Protein AF-A0A820NWZ8-F1 (afdb_monomer_lite)

Radius of gyration: 19.07 Å; chains: 1; bounding box: 35×42×54 Å

Organism: NCBI:txid433720

Sequence (132 aa):
LLLGKSYNELLESPLSKEILQGLATCRWSGRNELVTTNTATYYLDGAHTIESIEQCKNWFMNSISKQQTPTRNILLFYCSNDRDPEVLLQPLMTCKFDCVAFCSPVTSMTIDGNSHTDTKSSNDQWRAKVDM

Secondary structure (DSSP, 8-state):
--SS--HHHHHTSSS-HHHHHHHHH---TTSSEEEE-SS-EEEE----SHHHHHHHHHHHHHHHTT-SS----EEEE---TTS-HHHHHGGGGGS--SEEEE----------S----------SSSTT----

InterPro domains:
  IPR001645 Folylpolyglutamate synthetase [PTHR11136] (13-122)
  IPR036615 Mur ligase, C-terminal domain superfamily [G3DSA:3.90.190.20] (30-130)
  IPR036615 Mur ligase, C-terminal domain superfamily [SSF53244] (28-105)

pLDDT: mean 78.59, std 20.67, range [34.75, 96.75]

Foldseek 3Di:
DPPDDDPVVVVVDPDDPVVVVCVVPDDDPQCQDWDDDPVDIDGGHPDADQVSLLVSQVSVVVVVVPDPDDDAAEAEDEHDPVDDVVSNCVSVVPPDHPYYHYDDDDPPDPPPPDDDDPDDDDPDPPPPDDDD

Structure (mmCIF, N/CA/C/O backbone):
data_AF-A0A820NWZ8-F1
#
_entry.id   AF-A0A820NWZ8-F1
#
loop_
_atom_site.group_PDB
_atom_site.id
_atom_site.type_symbol
_atom_site.label_atom_id
_atom_site.label_alt_id
_atom_site.label_comp_id
_atom_site.label_asym_id
_atom_site.label_entity_id
_atom_site.label_seq_id
_atom_site.pdbx_PDB_ins_code
_atom_site.Cartn_x
_atom_site.Cartn_y
_atom_site.Cartn_z
_atom_site.occupancy
_atom_site.B_iso_or_equiv
_atom_site.auth_seq_id
_atom_site.auth_comp_id
_atom_site.auth_asym_id
_atom_site.auth_atom_id
_atom_site.pdbx_PDB_model_num
ATOM 1 N N . LEU A 1 1 ? 9.404 5.798 12.229 1.00 47.47 1 LEU A N 1
ATOM 2 C CA . LEU A 1 1 ? 10.384 6.301 13.222 1.00 47.47 1 LEU A CA 1
ATOM 3 C C . LEU A 1 1 ? 9.765 6.919 14.490 1.00 47.47 1 LEU A C 1
ATOM 5 O O . LEU A 1 1 ? 10.522 7.359 15.336 1.00 47.47 1 LEU A O 1
ATOM 9 N N . LEU A 1 2 ? 8.442 6.863 14.710 1.00 49.94 2 LEU A N 1
ATOM 10 C CA . LEU A 1 2 ? 7.807 7.236 15.994 1.00 49.94 2 LEU A CA 1
ATOM 11 C C . LEU A 1 2 ? 6.630 6.305 16.360 1.00 49.94 2 LEU A C 1
ATOM 13 O O . LEU A 1 2 ? 5.695 6.702 17.043 1.00 49.94 2 LEU A O 1
ATOM 17 N N . LEU A 1 3 ? 6.631 5.061 15.875 1.00 45.34 3 LEU A N 1
ATOM 18 C CA . LEU A 1 3 ? 5.547 4.124 16.177 1.00 45.34 3 LEU A CA 1
ATOM 19 C C . LEU A 1 3 ? 5.886 3.378 17.472 1.00 45.34 3 LEU A C 1
ATOM 21 O O . LEU A 1 3 ? 6.673 2.438 17.438 1.00 45.34 3 LEU A O 1
ATOM 25 N N . GLY A 1 4 ? 5.318 3.822 18.599 1.00 56.50 4 GLY A N 1
ATOM 26 C CA . GLY A 1 4 ? 5.289 3.044 19.848 1.00 56.50 4 GLY A CA 1
ATOM 27 C C . GLY A 1 4 ? 5.753 3.747 21.127 1.00 56.50 4 GLY A C 1
ATOM 28 O O . GLY A 1 4 ? 5.617 3.150 22.187 1.00 56.50 4 GLY A O 1
ATOM 29 N N . LYS A 1 5 ? 6.267 4.983 21.060 1.00 61.59 5 LYS A N 1
ATOM 30 C CA . LYS A 1 5 ? 6.638 5.749 22.263 1.00 61.59 5 LYS A CA 1
ATOM 31 C C . LYS A 1 5 ? 5.450 6.529 22.820 1.00 61.59 5 LYS A C 1
ATOM 33 O O . LYS A 1 5 ? 4.690 7.118 22.049 1.00 61.59 5 LYS A O 1
ATOM 38 N N . SER A 1 6 ? 5.300 6.556 24.143 1.00 62.81 6 SER A N 1
ATOM 39 C CA . SER A 1 6 ? 4.299 7.408 24.797 1.00 62.81 6 SER A CA 1
ATOM 40 C C . SER A 1 6 ? 4.646 8.895 24.623 1.00 62.81 6 SER A C 1
ATOM 42 O O . SER A 1 6 ? 5.812 9.254 24.467 1.00 62.81 6 SER A O 1
ATOM 44 N N . TYR A 1 7 ? 3.652 9.789 24.673 1.00 61.81 7 TYR A N 1
ATOM 45 C CA . TYR A 1 7 ? 3.882 11.242 24.578 1.00 61.81 7 TYR A CA 1
ATOM 46 C C . TYR A 1 7 ? 4.915 11.747 25.606 1.00 61.81 7 TYR A C 1
ATOM 48 O O . TYR A 1 7 ? 5.706 12.634 25.301 1.00 61.81 7 TYR A O 1
ATOM 56 N N . ASN A 1 8 ? 4.970 11.130 26.790 1.00 64.56 8 ASN A N 1
ATOM 57 C CA . ASN A 1 8 ? 5.946 11.463 27.830 1.00 64.56 8 ASN A CA 1
ATOM 58 C C . ASN A 1 8 ? 7.382 11.058 27.452 1.00 64.56 8 ASN A C 1
ATOM 60 O O . ASN A 1 8 ? 8.310 11.816 27.706 1.00 64.56 8 ASN A O 1
ATOM 64 N N . GLU A 1 9 ? 7.579 9.931 26.764 1.00 66.19 9 GLU A N 1
ATOM 65 C CA . GLU A 1 9 ? 8.899 9.523 26.250 1.00 66.19 9 GLU A CA 1
ATOM 66 C C . GLU A 1 9 ? 9.385 10.401 25.090 1.00 66.19 9 GLU A C 1
ATOM 68 O O . GLU A 1 9 ? 10.579 10.444 24.793 1.00 66.19 9 GLU A O 1
ATOM 73 N N . LEU A 1 10 ? 8.468 11.095 24.411 1.00 64.56 10 LEU A N 1
ATOM 74 C CA . LEU A 1 10 ? 8.817 12.082 23.393 1.00 64.56 10 LEU A CA 1
ATOM 75 C C . LEU A 1 10 ? 9.295 13.399 24.015 1.00 64.56 10 LEU A C 1
ATOM 77 O O . LEU A 1 10 ? 10.066 14.106 23.376 1.00 64.56 10 LEU A O 1
ATOM 81 N N . LEU A 1 11 ? 8.898 13.717 25.252 1.00 62.75 11 LEU A N 1
ATOM 82 C CA . LEU A 1 11 ? 9.370 14.909 25.968 1.00 62.75 11 LEU A CA 1
ATOM 83 C C . LEU A 1 11 ? 10.822 14.777 26.459 1.00 62.75 11 LEU A C 1
ATOM 85 O O . LEU A 1 11 ? 11.484 15.796 26.631 1.00 62.75 11 LEU A O 1
ATOM 89 N N . GLU A 1 12 ? 11.332 13.552 26.622 1.00 73.44 12 GLU A N 1
ATOM 90 C CA . GLU A 1 12 ? 12.752 13.268 26.909 1.00 73.44 12 GLU A CA 1
ATOM 91 C C . GLU A 1 12 ? 13.619 13.150 25.639 1.00 73.44 12 GLU A C 1
ATOM 93 O O . GLU A 1 12 ? 14.805 12.824 25.694 1.00 73.44 12 GLU A O 1
ATOM 98 N N . SER A 1 13 ? 13.032 13.393 24.465 1.00 73.44 13 SER A N 1
ATOM 99 C CA . SER A 1 13 ? 13.739 13.350 23.188 1.00 73.44 13 SER A CA 1
ATOM 100 C C . SER A 1 13 ? 14.786 14.470 23.085 1.00 73.44 13 SER A C 1
ATOM 102 O O . SER A 1 13 ? 14.505 15.603 23.471 1.00 73.44 13 SER A O 1
ATOM 104 N N . PRO A 1 14 ? 15.957 14.224 22.462 1.00 84.81 14 PRO A N 1
ATOM 105 C CA . PRO A 1 14 ? 16.904 15.289 22.115 1.00 84.81 14 PRO A CA 1
ATOM 106 C C . PRO A 1 14 ? 16.376 16.226 21.009 1.00 84.81 14 PRO A C 1
ATOM 108 O O . PRO A 1 14 ? 17.044 17.192 20.645 1.00 84.81 14 PRO A O 1
ATOM 111 N N . LEU A 1 15 ? 15.208 15.928 20.430 1.00 87.06 15 LEU A N 1
ATOM 112 C CA . LEU A 1 15 ? 14.573 16.724 19.382 1.00 87.06 15 LEU A CA 1
ATOM 113 C C . LEU A 1 15 ? 13.705 17.829 19.986 1.00 87.06 15 LEU A C 1
ATOM 115 O O . LEU A 1 15 ? 12.998 17.609 20.968 1.00 87.06 15 LEU A O 1
ATOM 119 N N . SER A 1 16 ? 13.698 19.003 19.351 1.00 89.62 16 SER A N 1
ATOM 120 C CA . SER A 1 16 ? 12.810 20.090 19.766 1.00 89.62 16 SER A CA 1
ATOM 121 C C . SER A 1 16 ? 11.335 19.715 19.569 1.00 89.62 16 SER A C 1
ATOM 123 O O . SER A 1 16 ? 10.988 18.852 18.752 1.00 89.62 16 SER A O 1
ATOM 125 N N . LYS A 1 17 ? 10.444 20.397 20.296 1.00 87.00 17 LYS A N 1
ATOM 126 C CA . LYS A 1 17 ? 8.992 20.187 20.186 1.00 87.00 17 LYS A CA 1
ATOM 127 C C . LYS A 1 17 ? 8.492 20.430 18.764 1.00 87.00 17 LYS A C 1
ATOM 129 O O . LYS A 1 17 ? 7.626 19.704 18.294 1.00 87.00 17 LYS A O 1
ATOM 134 N N . GLU A 1 18 ? 9.066 21.404 18.068 1.00 90.81 18 GLU A N 1
ATOM 135 C CA . GLU A 1 18 ? 8.721 21.763 16.692 1.00 90.81 18 GLU A CA 1
ATOM 136 C C . GLU A 1 18 ? 9.097 20.642 15.717 1.00 90.81 18 GLU A C 1
ATOM 138 O O . GLU A 1 18 ? 8.312 20.314 14.830 1.00 90.81 18 GLU A O 1
ATOM 143 N N . ILE A 1 19 ? 10.259 20.004 15.912 1.00 90.94 19 ILE A N 1
ATOM 144 C CA . ILE A 1 19 ? 10.680 18.850 15.104 1.00 90.94 19 ILE A CA 1
ATOM 145 C C . ILE A 1 19 ? 9.752 17.662 15.358 1.00 90.94 19 ILE A C 1
ATOM 147 O O . ILE A 1 19 ? 9.291 17.028 14.410 1.00 90.94 19 ILE A O 1
ATOM 151 N N . LEU A 1 20 ? 9.454 17.365 16.625 1.00 88.75 20 LEU A N 1
ATOM 152 C CA . LEU A 1 20 ? 8.535 16.285 16.985 1.00 88.75 20 LEU A CA 1
ATOM 153 C C . LEU A 1 20 ? 7.145 16.514 16.394 1.00 88.75 20 LEU A C 1
ATOM 155 O O . LEU A 1 20 ? 6.575 15.593 15.813 1.00 88.75 20 LEU A O 1
ATOM 159 N N . GLN A 1 21 ? 6.637 17.743 16.489 1.00 88.56 21 GLN A N 1
ATOM 160 C CA . GLN A 1 21 ? 5.367 18.135 15.895 1.00 88.56 21 GLN A CA 1
ATOM 161 C C . GLN A 1 21 ? 5.399 17.943 14.379 1.00 88.56 21 GLN A C 1
ATOM 163 O O . GLN A 1 21 ? 4.518 17.285 13.836 1.00 88.56 21 GLN A O 1
ATOM 168 N N . GLY A 1 22 ? 6.441 18.445 13.709 1.00 91.81 22 GLY A N 1
ATOM 169 C CA . GLY A 1 22 ? 6.620 18.291 12.269 1.00 91.81 22 GLY A CA 1
ATOM 170 C C . GLY A 1 22 ? 6.634 16.827 11.838 1.00 91.81 22 GLY A C 1
ATOM 171 O O . GLY A 1 22 ? 5.939 16.473 10.893 1.00 91.81 22 GLY A O 1
ATOM 172 N N . LEU A 1 23 ? 7.351 15.958 12.558 1.00 90.44 23 LEU A N 1
ATOM 173 C CA . LEU A 1 23 ? 7.385 14.517 12.291 1.00 90.44 23 LEU A CA 1
ATOM 174 C C . LEU A 1 23 ? 6.033 13.838 12.543 1.00 90.44 23 LEU A C 1
ATOM 176 O O . LEU A 1 23 ? 5.638 12.974 11.764 1.00 90.44 23 LEU A O 1
ATOM 180 N N . ALA A 1 24 ? 5.332 14.218 13.613 1.00 86.94 24 ALA A N 1
ATOM 181 C CA . ALA A 1 24 ? 4.038 13.645 13.975 1.00 86.94 24 ALA A CA 1
ATOM 182 C C . ALA A 1 24 ? 2.924 14.043 12.996 1.00 86.94 24 ALA A C 1
ATOM 184 O O . ALA A 1 24 ? 2.034 13.239 12.727 1.00 86.94 24 ALA A O 1
ATOM 185 N N . THR A 1 25 ? 2.972 15.262 12.451 1.00 88.50 25 THR A N 1
ATOM 186 C CA . THR A 1 25 ? 1.973 15.764 11.493 1.00 88.50 25 THR A CA 1
ATOM 187 C C . THR A 1 25 ? 2.400 15.652 10.037 1.00 88.50 25 THR A C 1
ATOM 189 O O . THR A 1 25 ? 1.634 16.036 9.154 1.00 88.50 25 THR A O 1
ATOM 192 N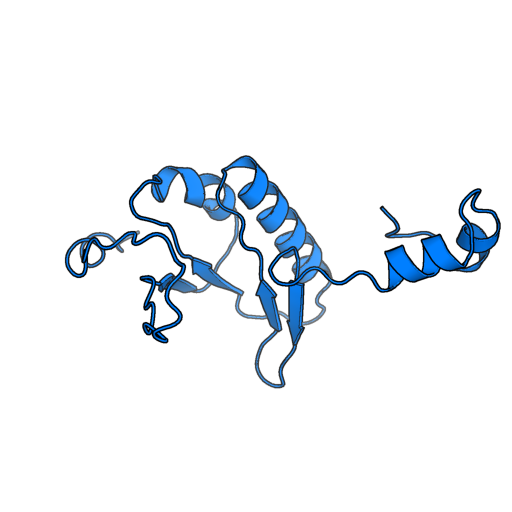 N . CYS A 1 26 ? 3.614 15.172 9.764 1.00 90.50 26 CYS A N 1
ATOM 193 C CA . CYS A 1 26 ? 4.101 15.015 8.402 1.00 90.50 26 CYS A CA 1
ATOM 194 C C . CYS A 1 26 ? 3.182 14.065 7.632 1.00 90.50 26 CYS A C 1
ATOM 196 O O . CYS A 1 26 ? 2.962 12.921 8.033 1.00 90.50 26 CYS A O 1
ATOM 198 N N . ARG A 1 27 ? 2.670 14.545 6.500 1.00 88.44 27 ARG A N 1
ATOM 199 C CA . ARG A 1 27 ? 1.872 13.765 5.561 1.00 88.44 27 ARG A CA 1
ATOM 200 C C . ARG A 1 27 ? 2.538 13.835 4.202 1.00 88.44 27 ARG A C 1
ATOM 202 O O . ARG A 1 27 ? 2.769 14.922 3.681 1.00 88.44 27 ARG A O 1
ATOM 209 N N . TRP A 1 28 ? 2.798 12.675 3.618 1.00 90.50 28 TRP A N 1
ATOM 210 C CA . TRP A 1 28 ? 3.350 12.572 2.277 1.00 90.50 28 TRP A CA 1
ATOM 211 C C . TRP A 1 28 ? 2.338 11.863 1.385 1.00 90.50 28 TRP A C 1
ATOM 213 O O . TRP A 1 28 ? 2.188 10.645 1.448 1.00 90.50 28 TRP A O 1
ATOM 223 N N . SER A 1 29 ? 1.617 12.636 0.572 1.00 92.88 29 SER A N 1
ATOM 224 C CA . SER A 1 29 ? 0.634 12.070 -0.354 1.00 92.88 29 SER A CA 1
ATOM 225 C C . SER A 1 29 ? 1.299 11.065 -1.302 1.00 92.88 29 SER A C 1
ATOM 227 O O . SER A 1 29 ? 2.374 11.329 -1.845 1.00 92.88 29 SER A O 1
ATOM 229 N N . GLY A 1 30 ? 0.671 9.906 -1.480 1.00 92.06 30 GLY A N 1
ATOM 230 C CA . GLY A 1 30 ? 1.176 8.792 -2.277 1.00 92.06 30 GLY A CA 1
ATOM 231 C C . GLY A 1 30 ? 2.279 7.955 -1.618 1.00 92.06 30 GLY A C 1
ATOM 232 O O . GLY A 1 30 ? 2.891 7.143 -2.311 1.00 92.06 30 GLY A O 1
ATOM 233 N N . ARG A 1 31 ? 2.568 8.137 -0.321 1.00 94.06 31 ARG A N 1
ATOM 234 C CA . ARG A 1 31 ? 3.533 7.318 0.437 1.00 94.06 31 ARG A CA 1
ATOM 235 C C . ARG A 1 31 ? 2.916 6.831 1.738 1.00 94.06 31 ARG A C 1
ATOM 237 O O . ARG A 1 31 ? 2.749 7.622 2.666 1.00 94.06 31 ARG A O 1
ATOM 244 N N . ASN A 1 32 ? 2.617 5.533 1.813 1.00 93.62 32 ASN A N 1
ATOM 245 C CA . ASN A 1 32 ? 1.901 4.915 2.933 1.00 93.62 32 ASN A CA 1
ATOM 246 C C . ASN A 1 32 ? 0.684 5.753 3.381 1.00 93.62 32 ASN A C 1
ATOM 248 O O . ASN A 1 32 ? 0.448 5.965 4.575 1.00 93.62 32 ASN A O 1
ATOM 252 N N . GLU A 1 33 ? -0.054 6.304 2.414 1.00 95.00 33 GLU A N 1
ATOM 253 C CA . GLU A 1 33 ? -1.157 7.223 2.668 1.00 95.00 33 GLU A CA 1
ATOM 254 C C 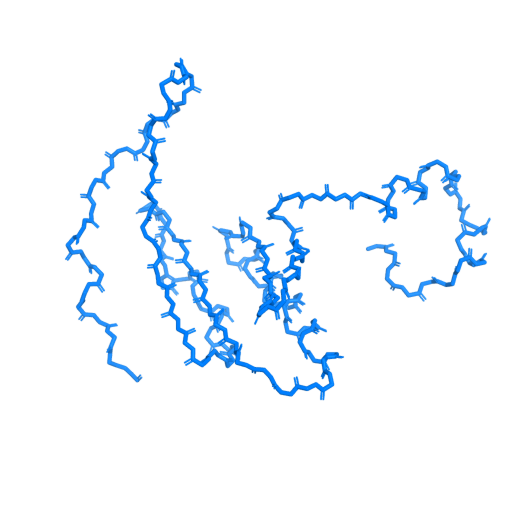. GLU A 1 33 ? -2.441 6.425 2.898 1.00 95.00 33 GLU A C 1
ATOM 256 O O . GLU A 1 33 ? -2.859 5.622 2.063 1.00 95.00 33 GLU A O 1
ATOM 261 N N . LEU A 1 34 ? -3.078 6.664 4.044 1.00 94.00 34 LEU A N 1
ATOM 262 C CA . LEU A 1 34 ? -4.357 6.065 4.400 1.00 94.00 34 LEU A CA 1
ATOM 263 C C . LEU A 1 34 ? -5.483 7.076 4.164 1.00 94.00 34 LEU A C 1
ATOM 265 O O . LEU A 1 34 ? -5.465 8.169 4.738 1.00 94.00 34 LEU A O 1
ATOM 269 N N . VAL A 1 35 ? -6.476 6.705 3.358 1.00 94.75 35 VAL A N 1
ATOM 270 C CA . VAL A 1 35 ? -7.685 7.512 3.136 1.00 94.75 35 VAL A CA 1
ATOM 271 C C . VAL A 1 35 ? -8.909 6.663 3.445 1.00 94.75 35 VAL A C 1
ATOM 273 O O . VAL A 1 35 ? -9.180 5.686 2.755 1.00 94.75 35 VAL A O 1
ATOM 276 N N . THR A 1 36 ? -9.669 7.038 4.469 1.00 93.88 36 THR A N 1
ATOM 277 C CA . THR A 1 36 ? -10.896 6.329 4.850 1.00 93.88 36 THR A CA 1
ATOM 278 C C . THR A 1 36 ? -12.116 7.090 4.356 1.00 93.88 36 THR A C 1
ATOM 280 O O . THR A 1 36 ? -12.250 8.290 4.580 1.00 93.88 36 THR A O 1
ATOM 283 N N . THR A 1 37 ? -13.018 6.373 3.699 1.00 94.19 37 THR A N 1
ATOM 284 C CA . THR A 1 37 ? -14.339 6.854 3.289 1.00 94.19 37 THR A CA 1
ATOM 285 C C . THR A 1 37 ? -15.422 6.061 4.017 1.00 94.19 37 THR A C 1
ATOM 287 O O . THR A 1 37 ? -15.129 5.122 4.755 1.00 94.19 37 THR A O 1
ATOM 290 N N . ASN A 1 38 ? -16.690 6.395 3.780 1.00 92.25 38 ASN A N 1
ATOM 291 C CA . ASN A 1 38 ? -17.812 5.657 4.366 1.00 92.25 38 ASN A CA 1
ATOM 292 C C . ASN A 1 38 ? -17.919 4.209 3.852 1.00 92.25 38 ASN A C 1
ATOM 294 O O . ASN A 1 38 ? -18.593 3.395 4.475 1.00 92.25 38 ASN A O 1
ATOM 298 N N . THR A 1 39 ? -17.303 3.896 2.708 1.00 92.62 39 THR A N 1
ATOM 299 C CA . THR A 1 39 ? -17.462 2.607 2.018 1.00 92.62 39 THR A CA 1
ATOM 300 C C . THR A 1 39 ? -16.179 1.788 1.953 1.00 92.62 39 THR A C 1
ATOM 302 O O . THR A 1 39 ? -16.252 0.564 1.872 1.00 92.62 39 THR A O 1
ATOM 305 N N . ALA A 1 40 ? -15.015 2.435 1.973 1.00 93.50 40 ALA A N 1
ATOM 306 C CA . ALA A 1 40 ? -13.727 1.772 1.825 1.00 93.50 40 ALA A CA 1
ATOM 307 C C . ALA A 1 40 ? -12.589 2.542 2.499 1.00 93.50 40 ALA A C 1
ATOM 309 O O . ALA A 1 40 ? -12.631 3.769 2.638 1.00 93.50 40 ALA A O 1
ATOM 310 N N . THR A 1 41 ? -11.535 1.802 2.830 1.00 94.88 41 THR A N 1
ATOM 311 C CA . THR A 1 41 ? -10.242 2.344 3.245 1.00 94.88 41 THR A CA 1
ATOM 312 C C . THR A 1 41 ? -9.239 2.119 2.124 1.00 94.88 41 THR A C 1
ATOM 314 O O . THR A 1 41 ? -8.989 0.982 1.728 1.00 94.88 41 THR A O 1
ATOM 317 N N . TYR A 1 42 ? -8.664 3.203 1.621 1.00 95.69 42 TYR A N 1
ATOM 318 C CA . TYR A 1 42 ? -7.650 3.192 0.579 1.00 95.69 42 TYR A CA 1
ATOM 319 C C . TYR A 1 42 ? -6.260 3.224 1.209 1.00 95.69 42 TYR A C 1
ATOM 321 O O . TYR A 1 42 ? -5.966 4.079 2.046 1.00 95.69 42 TYR A O 1
ATOM 329 N N . TYR A 1 43 ? -5.418 2.294 0.769 1.00 96.31 43 TYR A N 1
ATOM 330 C CA . TYR A 1 43 ? -4.010 2.182 1.126 1.00 96.31 43 TYR A CA 1
ATOM 331 C C . TYR A 1 43 ? -3.190 2.571 -0.104 1.00 96.31 43 TYR A C 1
ATOM 333 O O . TYR A 1 43 ? -3.063 1.780 -1.035 1.00 96.31 43 TYR A O 1
ATOM 341 N N . LEU A 1 44 ? -2.715 3.813 -0.147 1.00 96.50 44 LEU A N 1
ATOM 342 C CA . LEU A 1 44 ? -2.103 4.401 -1.335 1.00 96.50 44 LEU A CA 1
ATOM 343 C C . LEU A 1 44 ? -0.578 4.452 -1.191 1.00 96.50 44 LEU A C 1
ATOM 345 O O . LEU A 1 44 ? -0.055 5.094 -0.276 1.00 96.50 44 LEU A O 1
ATOM 349 N N . ASP A 1 45 ? 0.136 3.836 -2.134 1.00 96.38 45 ASP A N 1
ATOM 350 C CA . ASP A 1 45 ? 1.581 4.005 -2.290 1.00 96.38 45 ASP A CA 1
ATOM 351 C C . ASP A 1 45 ? 1.982 4.011 -3.772 1.00 96.38 45 ASP A C 1
ATOM 353 O O . ASP A 1 45 ? 1.567 3.152 -4.546 1.00 96.38 45 ASP A O 1
ATOM 357 N N . GLY A 1 46 ? 2.811 4.972 -4.178 1.00 94.25 46 GLY A N 1
ATOM 358 C CA . GLY A 1 46 ? 3.401 5.039 -5.518 1.00 94.25 46 GLY A CA 1
ATOM 359 C C . GLY A 1 46 ? 4.659 4.176 -5.678 1.00 94.25 46 GLY A C 1
ATOM 360 O O . GLY A 1 46 ? 5.640 4.642 -6.279 1.00 94.25 46 GLY A O 1
ATOM 361 N N . ALA A 1 47 ? 4.725 3.024 -5.012 1.00 94.62 47 ALA A N 1
ATOM 362 C CA . ALA A 1 47 ? 5.852 2.100 -5.065 1.00 94.62 47 ALA A CA 1
ATOM 363 C C . ALA A 1 47 ? 5.998 1.529 -6.481 1.00 94.62 47 ALA A C 1
ATOM 365 O O . ALA A 1 47 ? 5.013 1.181 -7.127 1.00 94.62 47 ALA A O 1
ATOM 366 N N . HIS A 1 48 ? 7.228 1.471 -6.986 1.00 92.50 48 HIS A N 1
ATOM 367 C CA . HIS A 1 48 ? 7.490 1.114 -8.386 1.00 92.50 48 HIS A CA 1
ATOM 368 C C . HIS A 1 48 ? 8.845 0.427 -8.610 1.00 92.50 48 HIS A C 1
ATOM 370 O O . HIS A 1 48 ? 9.350 0.366 -9.731 1.00 92.50 48 HIS A O 1
ATOM 376 N N . THR A 1 49 ? 9.433 -0.080 -7.530 1.00 93.00 49 THR A N 1
ATOM 377 C CA . THR A 1 49 ? 10.571 -1.005 -7.523 1.00 93.00 49 THR A CA 1
ATOM 378 C C . THR A 1 49 ? 10.191 -2.209 -6.667 1.00 93.00 49 THR A C 1
ATOM 380 O O . THR A 1 49 ? 9.293 -2.103 -5.829 1.00 93.00 49 THR A O 1
ATOM 383 N N . ILE A 1 50 ? 10.879 -3.338 -6.824 1.00 94.44 50 ILE A N 1
ATOM 384 C CA . ILE A 1 50 ? 10.600 -4.554 -6.043 1.00 94.44 50 ILE A CA 1
ATOM 385 C C . ILE A 1 50 ? 10.700 -4.259 -4.540 1.00 94.44 50 ILE A C 1
ATOM 387 O O . ILE A 1 50 ? 9.811 -4.605 -3.765 1.00 94.44 50 ILE A O 1
ATOM 391 N N . GLU A 1 51 ? 11.753 -3.554 -4.129 1.00 95.75 51 GLU A N 1
ATOM 392 C CA . GLU A 1 51 ? 12.028 -3.238 -2.729 1.00 95.75 51 GLU A CA 1
ATOM 393 C C . GLU A 1 51 ? 10.964 -2.304 -2.149 1.00 95.75 51 GLU A C 1
ATOM 395 O O . GLU A 1 51 ? 10.515 -2.505 -1.022 1.00 95.75 51 GLU A O 1
ATOM 400 N N . SER A 1 52 ? 10.532 -1.290 -2.909 1.00 95.81 52 SER A N 1
ATOM 401 C CA . SER A 1 52 ? 9.494 -0.360 -2.446 1.00 95.81 52 SER A CA 1
ATOM 402 C C . SER A 1 52 ? 8.121 -1.027 -2.366 1.00 95.81 52 SER A C 1
ATOM 404 O O . SER A 1 52 ? 7.377 -0.771 -1.419 1.00 95.81 52 SER A O 1
ATOM 406 N N . ILE A 1 53 ? 7.806 -1.933 -3.295 1.00 96.56 53 ILE A N 1
ATOM 407 C CA . ILE A 1 53 ? 6.569 -2.720 -3.256 1.00 96.56 53 ILE A CA 1
ATOM 408 C C . ILE A 1 53 ? 6.581 -3.674 -2.059 1.00 96.56 53 ILE A C 1
ATOM 410 O O . ILE A 1 53 ? 5.570 -3.788 -1.373 1.00 96.56 53 ILE A O 1
ATOM 414 N N . GLU A 1 54 ? 7.716 -4.297 -1.741 1.00 96.75 54 GLU A N 1
ATOM 415 C CA . GLU A 1 54 ? 7.867 -5.133 -0.545 1.00 96.75 54 GLU A CA 1
ATOM 416 C C . GLU A 1 54 ? 7.603 -4.332 0.745 1.00 96.75 54 GLU A C 1
ATOM 418 O O . GLU A 1 54 ? 6.897 -4.802 1.640 1.00 96.75 54 GLU A O 1
ATOM 423 N N . GLN A 1 55 ? 8.089 -3.089 0.838 1.00 96.75 55 GLN A N 1
ATOM 424 C CA . GLN A 1 55 ? 7.775 -2.221 1.980 1.00 96.75 55 GLN A CA 1
ATOM 425 C C . GLN A 1 55 ? 6.291 -1.834 2.027 1.00 96.75 55 GLN A C 1
ATOM 427 O O . GLN A 1 55 ? 5.677 -1.925 3.092 1.00 96.75 55 GLN A O 1
ATOM 432 N N . CYS A 1 56 ? 5.699 -1.469 0.884 1.00 96.69 56 CYS A N 1
ATOM 433 C CA . CYS A 1 56 ? 4.267 -1.176 0.770 1.00 96.69 56 CYS A CA 1
ATOM 434 C C . CYS A 1 56 ? 3.418 -2.379 1.209 1.00 96.69 56 CYS A C 1
ATOM 436 O O . CYS A 1 56 ? 2.488 -2.237 2.004 1.00 96.69 56 CYS A O 1
ATOM 438 N N . LYS A 1 57 ? 3.777 -3.583 0.753 1.00 96.19 57 LYS A N 1
ATOM 439 C CA . LYS A 1 57 ? 3.156 -4.850 1.146 1.00 96.19 57 LYS A CA 1
ATOM 440 C C . LYS A 1 57 ? 3.196 -5.038 2.659 1.00 96.19 57 LYS A C 1
ATOM 442 O O . LYS A 1 57 ? 2.164 -5.276 3.280 1.00 96.19 57 LYS A O 1
ATOM 447 N N . ASN A 1 58 ? 4.375 -4.909 3.264 1.00 96.38 58 ASN A N 1
ATOM 448 C CA . ASN A 1 58 ? 4.552 -5.105 4.702 1.00 96.38 58 ASN A CA 1
ATOM 449 C C . ASN A 1 58 ? 3.764 -4.071 5.520 1.00 96.38 58 ASN A C 1
ATOM 451 O O . ASN A 1 58 ? 3.139 -4.418 6.527 1.00 96.38 58 ASN A O 1
ATOM 455 N N . TRP A 1 59 ? 3.726 -2.818 5.061 1.00 96.12 59 TRP A N 1
ATOM 456 C CA . TRP A 1 59 ? 2.890 -1.776 5.651 1.00 96.12 59 TRP A CA 1
ATOM 457 C C . TRP A 1 59 ? 1.392 -2.107 5.558 1.00 96.12 59 TRP A C 1
ATOM 459 O O . TRP A 1 59 ? 0.694 -2.035 6.576 1.00 96.12 59 TRP A O 1
ATOM 469 N N . PHE A 1 60 ? 0.904 -2.523 4.386 1.00 95.50 60 PHE A N 1
ATOM 470 C CA . PHE A 1 60 ? -0.488 -2.923 4.176 1.00 95.50 60 PHE A CA 1
ATOM 471 C C . PHE A 1 60 ? -0.875 -4.104 5.075 1.00 95.50 60 PHE A C 1
ATOM 473 O O . PHE A 1 60 ? -1.823 -3.998 5.854 1.00 95.50 60 PHE A O 1
ATOM 480 N N . MET A 1 61 ? -0.088 -5.185 5.059 1.00 94.38 61 MET A N 1
ATOM 481 C CA . MET A 1 61 ? -0.344 -6.399 5.845 1.00 94.38 61 MET A CA 1
ATOM 482 C C . MET A 1 61 ? -0.381 -6.124 7.355 1.00 94.38 61 MET A C 1
ATOM 484 O O . MET A 1 61 ? -1.273 -6.603 8.054 1.00 94.38 61 MET A O 1
ATOM 488 N N . ASN A 1 62 ? 0.540 -5.299 7.863 1.00 94.00 62 ASN A N 1
ATOM 489 C CA . ASN A 1 62 ? 0.549 -4.870 9.267 1.00 94.00 62 ASN A CA 1
ATOM 490 C C . ASN A 1 62 ? -0.625 -3.942 9.624 1.00 94.00 62 ASN A C 1
ATOM 492 O O . ASN A 1 62 ? -0.997 -3.822 10.791 1.00 94.00 62 ASN A O 1
ATOM 496 N N . SER A 1 63 ? -1.180 -3.237 8.641 1.00 91.94 63 SER A N 1
ATOM 497 C CA . SER A 1 63 ? -2.327 -2.358 8.855 1.00 91.94 63 SER A CA 1
ATOM 498 C C . SER A 1 63 ? -3.631 -3.146 8.906 1.00 91.94 63 SER A C 1
ATOM 500 O O . SER A 1 63 ? -4.447 -2.905 9.794 1.00 91.94 63 SER A O 1
ATOM 502 N N . ILE A 1 64 ? -3.817 -4.116 8.004 1.00 92.00 64 ILE A N 1
ATOM 503 C CA . ILE A 1 64 ? -5.027 -4.949 7.980 1.00 92.00 64 ILE A CA 1
ATOM 504 C C . ILE A 1 64 ? -5.057 -5.981 9.113 1.00 92.00 64 ILE A C 1
ATOM 506 O O . ILE A 1 64 ? -6.136 -6.304 9.596 1.00 92.00 64 ILE A O 1
ATOM 510 N N . SER A 1 65 ? -3.904 -6.442 9.615 1.00 90.69 65 SER A N 1
ATOM 511 C CA . SER A 1 65 ? -3.849 -7.373 10.758 1.00 90.69 65 SER A CA 1
ATOM 512 C C . SER A 1 65 ? -4.379 -6.770 12.063 1.00 90.69 65 SER A C 1
ATOM 514 O O . SER A 1 65 ? -4.744 -7.500 12.981 1.00 90.69 65 SER A O 1
ATOM 516 N N . LYS A 1 66 ? -4.432 -5.437 12.148 1.00 88.56 66 LYS A N 1
ATOM 517 C CA . LYS A 1 66 ? -4.970 -4.686 13.291 1.00 88.56 66 LYS A CA 1
ATOM 518 C C . LYS A 1 66 ? -6.460 -4.379 13.149 1.00 88.56 66 LYS A C 1
ATOM 520 O O . LYS A 1 66 ? -7.052 -3.826 14.076 1.00 88.56 66 LYS A O 1
ATOM 525 N N . GLN A 1 67 ? -7.069 -4.692 12.004 1.00 84.69 67 GLN A N 1
ATOM 526 C CA . GLN A 1 67 ? -8.503 -4.515 11.812 1.00 84.69 67 GLN A CA 1
ATOM 527 C C . GLN A 1 67 ? -9.269 -5.608 12.561 1.00 84.69 67 GLN A C 1
ATOM 529 O O . GLN A 1 67 ? -8.915 -6.782 12.521 1.00 84.69 67 GLN A O 1
ATOM 534 N N . GLN A 1 68 ? -10.342 -5.211 13.243 1.00 80.44 68 GLN A N 1
ATOM 535 C CA . GLN A 1 68 ? -11.169 -6.135 14.028 1.00 80.44 68 GLN A CA 1
ATOM 536 C C . GLN A 1 68 ? -12.188 -6.884 13.161 1.00 80.44 68 GLN A C 1
ATOM 538 O O . GLN A 1 68 ? -12.625 -7.976 13.513 1.00 80.44 68 GLN A O 1
ATOM 543 N N . THR A 1 69 ? -12.580 -6.298 12.029 1.00 82.75 69 THR A N 1
ATOM 544 C CA . THR A 1 69 ? -13.610 -6.839 11.141 1.00 82.75 69 THR A CA 1
ATOM 545 C C . THR A 1 69 ? -12.982 -7.373 9.860 1.00 82.75 69 THR A C 1
ATOM 547 O O . THR A 1 69 ? -12.238 -6.628 9.217 1.00 82.75 69 THR A O 1
ATOM 550 N N . PRO A 1 70 ? -13.310 -8.604 9.434 1.00 81.12 70 PRO A N 1
ATOM 551 C CA . PRO A 1 70 ? -12.917 -9.095 8.122 1.00 81.12 70 PRO A CA 1
ATOM 552 C C . PRO A 1 70 ? -13.459 -8.182 7.019 1.00 81.12 70 PRO A C 1
ATOM 554 O O . PRO A 1 70 ? -14.656 -7.895 6.968 1.00 81.12 70 PRO A O 1
ATOM 557 N N . THR A 1 71 ? -12.579 -7.736 6.131 1.00 88.19 71 THR A N 1
ATOM 558 C CA . THR A 1 71 ? -12.910 -6.915 4.963 1.00 88.19 71 THR A CA 1
ATOM 559 C C . THR A 1 71 ? -12.410 -7.598 3.695 1.00 88.19 71 THR A C 1
ATOM 561 O O . THR A 1 71 ? -11.584 -8.510 3.754 1.00 88.19 71 THR A O 1
ATOM 564 N N . ARG A 1 72 ? -12.951 -7.193 2.539 1.00 93.81 72 ARG A N 1
ATOM 565 C CA . ARG A 1 72 ? -12.407 -7.617 1.246 1.00 93.81 72 ARG A CA 1
ATOM 566 C C . ARG A 1 72 ? -11.184 -6.776 0.910 1.00 93.81 72 ARG A C 1
ATOM 568 O O . ARG A 1 72 ? -11.267 -5.549 0.935 1.00 93.81 72 ARG A O 1
ATOM 575 N N . ASN A 1 73 ? -10.097 -7.434 0.534 1.00 94.88 73 ASN A N 1
ATOM 576 C CA . ASN A 1 73 ? -8.860 -6.789 0.116 1.00 94.88 73 ASN A CA 1
ATOM 577 C C . ASN A 1 73 ? -8.801 -6.752 -1.409 1.00 94.88 73 ASN A C 1
ATOM 579 O O . ASN A 1 73 ? -8.787 -7.795 -2.059 1.00 94.88 73 ASN A O 1
ATOM 583 N N . ILE A 1 74 ? -8.751 -5.554 -1.985 1.00 95.94 74 ILE A N 1
ATOM 584 C CA . ILE A 1 74 ? -8.706 -5.357 -3.436 1.00 95.94 74 ILE A CA 1
ATOM 585 C C . ILE A 1 74 ? -7.385 -4.680 -3.787 1.00 95.94 74 ILE A C 1
ATOM 587 O O . ILE A 1 74 ? -7.064 -3.636 -3.220 1.00 95.94 74 ILE A O 1
ATOM 591 N N . LEU A 1 75 ? -6.637 -5.259 -4.725 1.00 96.56 75 LEU A N 1
ATOM 592 C CA . LEU A 1 75 ? -5.429 -4.646 -5.271 1.00 96.56 75 LEU A CA 1
ATOM 593 C C . LEU A 1 75 ? -5.784 -3.835 -6.516 1.00 96.56 75 LEU A C 1
ATOM 595 O O . LEU A 1 75 ? -6.318 -4.376 -7.482 1.00 96.56 75 LEU A O 1
ATOM 599 N N . LEU A 1 76 ? -5.437 -2.551 -6.505 1.00 95.56 76 LEU A N 1
ATOM 600 C CA . LEU A 1 76 ? -5.400 -1.718 -7.700 1.00 95.56 76 LEU A CA 1
ATOM 601 C C . LEU A 1 76 ? -3.936 -1.499 -8.075 1.00 95.56 76 LEU A C 1
ATOM 603 O O . LEU A 1 76 ? -3.199 -0.886 -7.304 1.00 95.56 76 LEU A O 1
ATOM 607 N N . PHE A 1 77 ? -3.509 -2.005 -9.229 1.00 94.12 77 PHE A N 1
ATOM 608 C CA . PHE A 1 77 ? -2.111 -1.946 -9.644 1.00 94.12 77 PHE A CA 1
ATOM 609 C C . PHE A 1 77 ? -1.951 -1.222 -10.980 1.00 94.12 77 PHE A C 1
ATOM 611 O O . PHE A 1 77 ? -2.690 -1.455 -11.937 1.00 94.12 77 PHE A O 1
ATOM 618 N N . TYR A 1 78 ? -0.956 -0.346 -11.041 1.00 91.19 78 TYR A N 1
ATOM 619 C CA . TYR A 1 78 ? -0.518 0.311 -12.262 1.00 91.19 78 TYR A CA 1
ATOM 620 C C . TYR A 1 78 ? 0.983 0.093 -12.422 1.00 91.19 78 TYR A C 1
ATOM 622 O O . TYR A 1 78 ? 1.756 0.306 -11.491 1.00 91.19 78 TYR A O 1
ATOM 630 N N . CYS A 1 79 ? 1.382 -0.290 -13.629 1.00 85.81 79 CYS A N 1
ATOM 631 C CA . CYS A 1 79 ? 2.769 -0.375 -14.044 1.00 85.81 79 CYS A CA 1
ATOM 632 C C . CYS A 1 79 ? 2.922 0.387 -15.357 1.00 85.81 79 CYS A C 1
ATOM 634 O O . CYS A 1 79 ? 2.115 0.221 -16.271 1.00 85.81 79 CYS A O 1
ATOM 636 N N . SER A 1 80 ? 3.943 1.234 -15.442 1.00 82.69 80 SER A N 1
ATOM 637 C CA . SER A 1 80 ? 4.303 1.893 -16.697 1.00 82.69 80 SER A CA 1
ATOM 638 C C . SER A 1 80 ? 4.941 0.894 -17.666 1.00 82.69 80 SER A C 1
ATOM 640 O O . SER A 1 80 ? 5.473 -0.137 -17.255 1.00 82.69 80 SER A O 1
ATOM 642 N N . ASN A 1 81 ? 4.896 1.219 -18.959 1.00 78.06 81 ASN A N 1
ATOM 643 C CA . ASN A 1 81 ? 5.334 0.332 -20.042 1.00 78.06 81 ASN A CA 1
ATOM 644 C C . ASN A 1 81 ? 6.837 -0.006 -20.023 1.00 78.06 81 ASN A C 1
ATOM 646 O O . ASN A 1 81 ? 7.252 -0.957 -20.676 1.00 78.06 81 ASN A O 1
ATOM 650 N N . ASP A 1 82 ? 7.655 0.788 -19.336 1.00 84.19 82 ASP A N 1
ATOM 651 C CA . ASP A 1 82 ? 9.106 0.614 -19.209 1.00 84.19 82 ASP A CA 1
ATOM 652 C C . ASP A 1 82 ? 9.505 -0.338 -18.069 1.00 84.19 82 ASP A C 1
ATOM 654 O O . ASP A 1 82 ? 10.694 -0.564 -17.841 1.00 84.19 82 ASP A O 1
ATOM 658 N N . ARG A 1 83 ? 8.529 -0.905 -17.349 1.00 83.50 83 ARG A N 1
ATOM 659 C CA . ARG A 1 83 ? 8.749 -1.805 -16.214 1.00 83.50 83 ARG A CA 1
ATOM 660 C C . ARG A 1 83 ? 8.055 -3.142 -16.431 1.00 83.50 83 ARG A C 1
ATOM 662 O O . ARG A 1 83 ? 7.007 -3.214 -17.062 1.00 83.50 83 ARG A O 1
ATOM 669 N N . ASP A 1 84 ? 8.653 -4.196 -15.883 1.00 89.19 84 ASP A N 1
ATOM 670 C CA . ASP A 1 84 ? 8.104 -5.547 -15.942 1.00 89.19 84 ASP A CA 1
ATOM 671 C C . ASP A 1 84 ? 7.068 -5.747 -14.815 1.00 89.19 84 ASP A C 1
ATOM 673 O O . ASP A 1 84 ? 7.445 -5.804 -13.636 1.00 89.19 84 ASP A O 1
ATOM 677 N N . PRO A 1 85 ? 5.764 -5.840 -15.137 1.00 90.00 85 PRO A N 1
ATOM 678 C CA . PRO A 1 85 ? 4.731 -6.012 -14.127 1.00 90.00 85 PRO A CA 1
ATOM 679 C C . PRO A 1 85 ? 4.815 -7.376 -13.438 1.00 90.00 85 PRO A C 1
ATOM 681 O O . PRO A 1 85 ? 4.458 -7.458 -12.267 1.00 90.00 85 PRO A O 1
ATOM 684 N N . GLU A 1 86 ? 5.301 -8.432 -14.102 1.00 91.12 86 GLU A N 1
ATOM 685 C CA . GLU A 1 86 ? 5.409 -9.761 -13.488 1.00 91.12 86 GLU A CA 1
ATOM 686 C C . GLU A 1 86 ? 6.417 -9.731 -12.339 1.00 91.12 86 GLU A C 1
ATOM 688 O O . GLU A 1 86 ? 6.138 -10.236 -11.251 1.00 91.12 86 GLU A O 1
ATOM 693 N N . VAL A 1 87 ? 7.551 -9.060 -12.553 1.00 92.44 87 VAL A N 1
ATOM 694 C CA . VAL A 1 87 ? 8.596 -8.868 -11.540 1.00 92.44 87 VAL A CA 1
ATOM 695 C C . VAL A 1 87 ? 8.097 -8.003 -10.383 1.00 92.44 87 VAL A C 1
ATOM 697 O O . VAL A 1 87 ? 8.329 -8.333 -9.219 1.00 92.44 87 VAL A O 1
ATOM 700 N N . LEU A 1 88 ? 7.385 -6.911 -10.676 1.00 94.00 88 LEU A N 1
ATOM 701 C CA . LEU A 1 88 ? 6.857 -6.014 -9.644 1.00 94.00 88 LEU A CA 1
ATOM 702 C C . LEU A 1 88 ? 5.699 -6.624 -8.843 1.00 94.00 88 LEU A C 1
ATOM 704 O O . LEU A 1 88 ? 5.505 -6.258 -7.685 1.00 94.00 88 LEU A O 1
ATOM 708 N N . LEU A 1 89 ? 4.946 -7.559 -9.424 1.00 94.62 89 LEU A N 1
ATOM 709 C CA . LEU A 1 89 ? 3.865 -8.265 -8.738 1.00 94.62 89 LEU A CA 1
ATOM 710 C C . LEU A 1 89 ? 4.370 -9.393 -7.830 1.00 94.62 89 LEU A C 1
ATOM 712 O O . LEU A 1 89 ? 3.659 -9.743 -6.889 1.00 94.62 89 LEU A O 1
ATOM 716 N N . GLN A 1 90 ? 5.583 -9.927 -8.043 1.00 94.31 90 GLN A N 1
ATOM 717 C CA . GLN A 1 90 ? 6.132 -11.041 -7.249 1.00 94.31 90 GLN A CA 1
ATOM 718 C C . GLN A 1 90 ? 5.964 -10.870 -5.726 1.00 94.31 90 GLN A 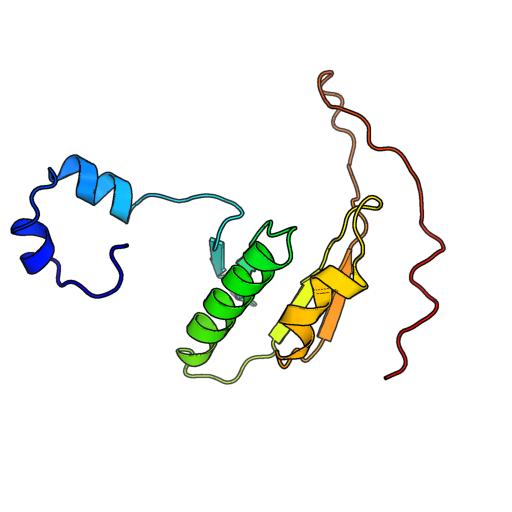C 1
ATOM 720 O O . GLN A 1 90 ? 5.433 -11.785 -5.092 1.00 94.31 90 GLN A O 1
ATOM 725 N N . PRO A 1 91 ? 6.318 -9.722 -5.108 1.00 94.69 91 PRO A N 1
ATOM 726 C CA . PRO A 1 91 ? 6.131 -9.532 -3.668 1.00 94.69 91 PRO A CA 1
ATOM 727 C C . PRO A 1 91 ? 4.668 -9.676 -3.223 1.00 94.69 91 PRO A C 1
ATOM 729 O O . PRO A 1 91 ? 4.376 -10.223 -2.155 1.00 94.69 91 PRO A O 1
ATOM 732 N N . LEU A 1 92 ? 3.742 -9.198 -4.058 1.00 95.50 92 LEU A N 1
ATOM 733 C CA . LEU A 1 92 ? 2.311 -9.105 -3.776 1.00 95.50 92 LEU A CA 1
ATOM 734 C C . LEU A 1 92 ? 1.580 -10.443 -3.939 1.00 95.50 92 LEU A C 1
ATOM 736 O O . LEU A 1 92 ? 0.511 -10.604 -3.360 1.00 95.50 92 LEU A O 1
ATOM 740 N N . MET A 1 93 ? 2.165 -11.424 -4.634 1.00 92.00 93 MET A N 1
ATOM 741 C CA . MET A 1 93 ? 1.590 -12.772 -4.789 1.00 92.00 93 MET A CA 1
ATOM 742 C C . MET A 1 93 ? 1.423 -13.513 -3.455 1.00 92.00 93 MET A C 1
ATOM 744 O O . MET A 1 93 ? 0.619 -14.434 -3.343 1.00 92.00 93 MET A O 1
ATOM 748 N N . THR A 1 94 ? 2.173 -13.110 -2.426 1.00 90.50 94 THR A N 1
ATOM 749 C CA . THR A 1 94 ? 2.048 -13.661 -1.067 1.00 90.50 94 THR A CA 1
ATOM 750 C C . THR A 1 94 ? 0.864 -13.082 -0.286 1.00 90.50 94 THR A C 1
ATOM 752 O O . THR A 1 94 ? 0.518 -13.587 0.784 1.00 90.50 94 THR A O 1
ATOM 755 N N . CYS A 1 95 ? 0.224 -12.030 -0.802 1.00 91.75 95 CYS A N 1
ATOM 756 C CA . CYS A 1 95 ? -0.940 -11.404 -0.195 1.00 91.75 95 CYS A CA 1
ATOM 757 C C . CYS A 1 95 ? -2.234 -12.012 -0.728 1.00 91.75 95 CYS A C 1
ATOM 759 O O . CYS A 1 95 ? -2.411 -12.223 -1.925 1.00 91.75 95 CYS A O 1
ATOM 761 N N . LYS A 1 96 ? -3.194 -12.222 0.174 1.00 91.19 96 LYS A N 1
ATOM 762 C CA . LYS A 1 96 ? -4.540 -12.651 -0.200 1.00 91.19 96 LYS A CA 1
ATOM 763 C C . LYS A 1 96 ? -5.384 -11.439 -0.602 1.00 91.19 96 LYS A C 1
ATOM 765 O O . LYS A 1 96 ? -5.970 -10.783 0.262 1.00 91.19 96 LYS A O 1
ATOM 770 N N . PHE A 1 97 ? -5.450 -11.173 -1.902 1.00 94.94 97 PHE A N 1
ATOM 771 C CA . PHE A 1 97 ? -6.414 -10.247 -2.494 1.00 94.94 97 PHE A CA 1
ATOM 772 C C . PHE A 1 97 ? -7.638 -11.013 -3.003 1.00 94.94 97 PHE A C 1
ATOM 774 O O . PHE A 1 97 ? -7.505 -12.047 -3.649 1.00 94.94 97 PHE A O 1
ATOM 781 N N . ASP A 1 98 ? -8.832 -10.501 -2.713 1.00 95.50 98 ASP A N 1
ATOM 782 C CA . ASP A 1 98 ? -10.101 -11.056 -3.196 1.00 95.50 98 ASP A CA 1
ATOM 783 C C . ASP A 1 98 ? -10.410 -10.610 -4.635 1.00 95.50 98 ASP A C 1
ATOM 785 O O . ASP A 1 98 ? -11.229 -11.220 -5.317 1.00 95.50 98 ASP A O 1
ATOM 789 N N . CYS A 1 99 ? -9.784 -9.519 -5.085 1.00 95.06 99 CYS A N 1
ATOM 790 C CA . CYS A 1 99 ? -9.888 -8.997 -6.442 1.00 95.06 99 CYS A CA 1
ATOM 791 C C . CYS A 1 99 ? -8.624 -8.203 -6.795 1.00 95.06 99 CYS A C 1
ATOM 793 O O . CYS A 1 99 ? -8.045 -7.532 -5.936 1.00 95.06 99 CYS A O 1
ATOM 795 N N . VAL A 1 100 ? -8.218 -8.258 -8.064 1.00 95.00 100 VAL A N 1
ATOM 796 C CA . VAL A 1 100 ? -7.106 -7.477 -8.610 1.00 95.00 100 VAL A CA 1
ATOM 797 C C . VAL A 1 100 ? -7.597 -6.735 -9.848 1.00 95.00 100 VAL A C 1
ATOM 799 O O . VAL A 1 100 ? -8.166 -7.338 -10.756 1.00 95.00 100 VAL A O 1
ATOM 802 N N . ALA A 1 101 ? -7.377 -5.425 -9.881 1.00 93.62 101 ALA A N 1
ATOM 803 C CA . ALA A 1 101 ? -7.686 -4.563 -11.009 1.00 93.62 101 ALA A CA 1
ATOM 804 C C . ALA A 1 101 ? -6.410 -3.874 -11.503 1.00 93.62 101 ALA A C 1
ATOM 806 O O . ALA A 1 101 ? -5.632 -3.333 -10.713 1.00 93.62 101 ALA A O 1
ATOM 807 N N . PHE A 1 102 ? -6.217 -3.871 -12.821 1.00 91.31 102 PHE A N 1
ATOM 808 C CA . PHE A 1 102 ? -5.093 -3.211 -13.475 1.00 91.31 102 PHE A CA 1
ATOM 809 C C . PHE A 1 102 ? -5.561 -1.919 -14.137 1.00 91.31 102 PHE A C 1
ATOM 811 O O . PHE A 1 102 ? -6.535 -1.920 -14.892 1.00 91.31 102 PHE A O 1
ATOM 818 N N . CYS A 1 103 ? -4.868 -0.819 -13.862 1.00 83.81 103 CYS A N 1
ATOM 819 C CA . CYS A 1 103 ? -5.166 0.477 -14.464 1.00 83.81 103 CYS A CA 1
ATOM 820 C C . CYS A 1 103 ? -4.184 0.791 -15.590 1.00 83.81 103 CYS A C 1
ATOM 822 O O . CYS A 1 103 ? -2.982 0.601 -15.435 1.00 83.81 103 CYS A O 1
ATOM 824 N N . SER A 1 104 ? -4.692 1.339 -16.693 1.00 74.12 104 SER A N 1
ATOM 825 C CA . SER A 1 104 ? -3.884 2.061 -17.680 1.00 74.12 104 SER A CA 1
ATOM 826 C C . SER A 1 104 ? -3.859 3.544 -17.289 1.00 74.12 104 SER A C 1
ATOM 828 O O . SER A 1 104 ? -4.873 4.043 -16.785 1.00 74.12 104 SER A O 1
ATOM 830 N N . PRO A 1 105 ? -2.747 4.272 -17.469 1.00 66.06 105 PRO A N 1
ATOM 831 C CA . PRO A 1 105 ? -2.697 5.677 -17.117 1.00 66.06 105 PRO A CA 1
ATOM 832 C C . PRO A 1 105 ? -3.577 6.444 -18.109 1.00 66.06 105 PRO A C 1
ATOM 834 O O . PRO A 1 105 ? -3.247 6.564 -19.286 1.00 66.06 105 PRO A O 1
ATOM 837 N N . VAL A 1 106 ? -4.706 6.978 -17.642 1.00 59.41 106 VAL A N 1
ATOM 838 C CA . VAL A 1 106 ? -5.461 7.979 -18.400 1.00 59.41 106 VAL A CA 1
ATOM 839 C C . VAL A 1 106 ? -4.944 9.340 -17.963 1.00 59.41 106 VAL A C 1
ATOM 841 O O . VAL A 1 106 ? -5.389 9.902 -16.964 1.00 59.41 106 VAL A O 1
ATOM 844 N N . THR A 1 107 ? -3.961 9.867 -18.687 1.00 53.34 107 THR A N 1
ATOM 845 C CA . THR A 1 107 ? -3.583 11.271 -18.557 1.00 53.34 107 THR A CA 1
ATOM 846 C C . THR A 1 107 ? -4.610 12.101 -19.318 1.00 53.34 107 THR A C 1
ATOM 848 O O . THR A 1 107 ? -4.525 12.296 -20.529 1.00 53.34 107 THR A O 1
ATOM 851 N N . SER A 1 108 ? -5.626 12.598 -18.613 1.00 49.59 108 SER A N 1
ATOM 852 C CA . SER A 1 108 ? -6.381 13.747 -19.106 1.00 49.59 108 SER A CA 1
ATOM 853 C C . SER A 1 108 ? -5.372 14.884 -19.247 1.00 49.59 108 SER A C 1
ATOM 855 O O . SER A 1 108 ? -4.912 15.415 -18.240 1.00 49.59 108 SER A O 1
ATOM 857 N N . MET A 1 109 ? -4.954 15.207 -20.471 1.00 41.47 109 MET A N 1
ATOM 858 C CA . MET A 1 109 ? -4.080 16.352 -20.712 1.00 41.47 109 MET A CA 1
ATOM 859 C C . MET A 1 109 ? -4.822 17.621 -20.279 1.00 41.47 109 MET A C 1
ATOM 861 O O . MET A 1 109 ? -5.619 18.168 -21.037 1.00 41.47 109 MET A O 1
ATOM 865 N N . THR A 1 110 ? -4.576 18.105 -19.064 1.00 44.69 110 THR A N 1
ATOM 866 C CA . THR A 1 110 ? -4.698 19.535 -18.797 1.00 44.69 110 THR A CA 1
ATOM 867 C C . THR A 1 110 ? -3.485 20.169 -19.459 1.00 44.69 110 THR A C 1
ATOM 869 O O . THR A 1 110 ? -2.350 19.810 -19.147 1.00 44.69 110 THR A O 1
ATOM 872 N N . ILE A 1 111 ? -3.724 21.013 -20.462 1.00 46.66 111 ILE A N 1
ATOM 873 C CA . ILE A 1 111 ? -2.682 21.689 -21.240 1.00 46.66 111 ILE A CA 1
ATOM 874 C C . ILE A 1 111 ? -1.980 22.700 -20.324 1.00 46.66 111 ILE A C 1
ATOM 876 O O . ILE A 1 111 ? -2.260 23.888 -20.388 1.00 46.66 111 ILE A O 1
ATOM 880 N N . ASP A 1 112 ? -1.067 22.228 -19.481 1.00 46.53 112 ASP A N 1
ATOM 881 C CA . ASP A 1 112 ? -0.099 23.058 -18.775 1.00 46.53 112 ASP A CA 1
ATOM 882 C C . ASP A 1 112 ? 1.282 22.651 -19.298 1.00 46.53 112 ASP A C 1
ATOM 884 O O . ASP A 1 112 ? 1.757 21.532 -19.089 1.00 46.53 112 ASP A O 1
ATOM 888 N N . GLY A 1 113 ? 1.865 23.541 -20.104 1.00 45.91 113 GLY A N 1
ATOM 889 C CA . GLY A 1 113 ? 2.935 23.279 -21.072 1.00 45.91 113 GLY A CA 1
ATOM 890 C C . GLY A 1 113 ? 4.320 22.947 -20.513 1.00 45.91 113 GLY A C 1
ATOM 891 O O . GLY A 1 113 ? 5.300 23.502 -20.999 1.00 45.91 113 GLY A O 1
ATOM 892 N N . ASN A 1 114 ? 4.435 22.058 -19.523 1.00 50.88 114 ASN A N 1
ATOM 893 C CA . ASN A 1 114 ? 5.733 21.606 -19.023 1.00 50.88 114 ASN A CA 1
ATOM 894 C C . ASN A 1 114 ? 5.714 20.175 -18.443 1.00 50.88 114 ASN A C 1
ATOM 896 O O . ASN A 1 114 ? 6.032 19.972 -17.271 1.00 50.88 114 ASN A O 1
ATOM 900 N N . SER A 1 115 ? 5.356 19.165 -19.245 1.00 45.75 115 SER A N 1
ATOM 901 C CA . SER A 1 115 ? 5.489 17.755 -18.841 1.00 45.75 115 SER A CA 1
ATOM 902 C C . SER A 1 115 ? 6.067 16.870 -19.950 1.00 45.75 115 SER A C 1
ATOM 904 O O . SER A 1 115 ? 5.706 16.984 -21.120 1.00 45.75 115 SER A O 1
ATOM 906 N N . HIS A 1 116 ? 7.011 16.006 -19.558 1.00 48.06 116 HIS A N 1
ATOM 907 C CA . HIS A 1 116 ? 7.592 14.956 -20.393 1.00 48.06 116 HIS A CA 1
ATOM 908 C C . HIS A 1 116 ? 6.497 13.980 -20.844 1.00 48.06 116 HIS A C 1
ATOM 910 O O . HIS A 1 116 ? 5.722 13.478 -20.030 1.00 48.06 116 HIS A O 1
ATOM 916 N N . THR A 1 117 ? 6.430 13.724 -22.148 1.00 40.34 117 THR A N 1
ATOM 917 C CA . THR A 1 117 ? 5.396 12.913 -22.787 1.00 40.34 117 THR A CA 1
ATOM 918 C C . THR A 1 117 ? 5.827 11.451 -22.919 1.00 40.34 117 THR A C 1
ATOM 920 O O . THR A 1 117 ? 6.547 11.098 -23.847 1.00 40.34 117 THR A O 1
ATOM 923 N N . ASP A 1 118 ? 5.307 10.569 -22.063 1.00 45.1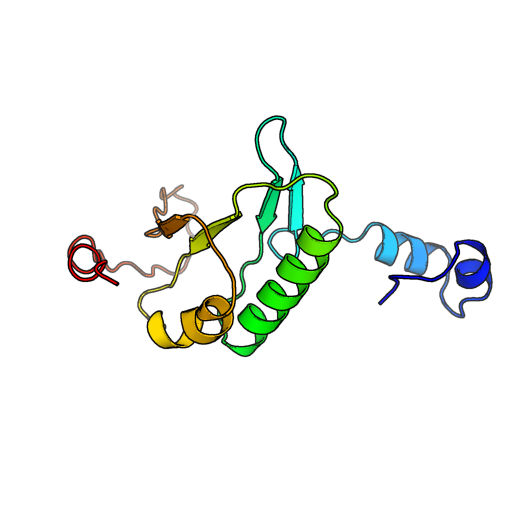6 118 ASP A N 1
ATOM 924 C CA . ASP A 1 118 ? 5.343 9.120 -22.311 1.00 45.16 118 ASP A CA 1
ATOM 925 C C . ASP A 1 118 ? 4.057 8.687 -23.019 1.00 45.16 118 ASP A C 1
ATOM 927 O O . ASP A 1 118 ? 3.111 8.162 -22.433 1.00 45.16 118 ASP A O 1
ATOM 931 N N . THR A 1 119 ? 3.993 8.962 -24.322 1.00 39.38 119 THR A N 1
ATOM 932 C CA . THR A 1 119 ? 2.863 8.570 -25.172 1.00 39.38 119 THR A CA 1
ATOM 933 C C . THR A 1 119 ? 3.175 7.252 -25.874 1.00 39.38 119 THR A C 1
ATOM 935 O O . THR A 1 119 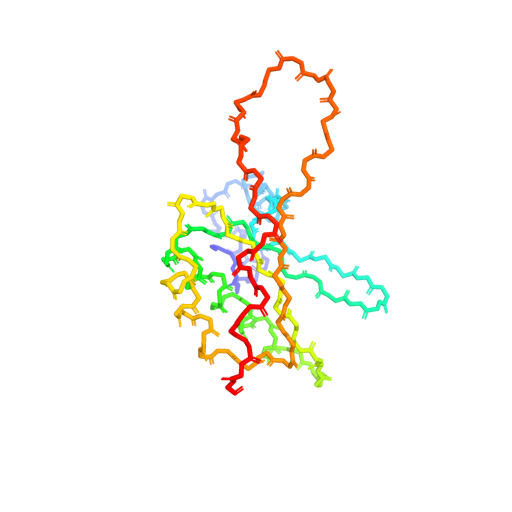? 3.771 7.247 -26.949 1.00 39.38 119 THR A O 1
ATOM 938 N N . LYS A 1 120 ? 2.735 6.119 -25.311 1.00 40.53 120 LYS A N 1
ATOM 939 C CA . LYS A 1 120 ? 2.492 4.896 -26.098 1.00 40.53 120 LYS A CA 1
ATOM 940 C C . LYS A 1 120 ? 1.193 4.223 -25.658 1.00 40.53 120 LYS A C 1
ATOM 942 O O . LYS A 1 120 ? 1.112 3.593 -24.609 1.00 40.53 120 LYS A O 1
ATOM 947 N N . SER A 1 121 ? 0.185 4.400 -26.509 1.00 47.34 121 SER A N 1
ATOM 948 C CA . SER A 1 121 ? -1.098 3.701 -26.512 1.00 47.34 121 SER A CA 1
ATOM 949 C C . SER A 1 121 ? -0.883 2.187 -26.611 1.00 47.34 121 SER A C 1
ATOM 951 O O . SER A 1 121 ? -0.571 1.691 -27.690 1.00 47.34 121 SER A O 1
ATOM 953 N N . SER A 1 122 ? -1.106 1.462 -25.516 1.00 44.28 122 SER A N 1
ATOM 954 C CA . SER A 1 122 ? -1.168 -0.007 -25.497 1.00 44.28 122 SER A CA 1
ATOM 955 C C . SER A 1 122 ? -2.493 -0.446 -24.882 1.00 44.28 122 SER A C 1
ATOM 957 O O . SER A 1 122 ? -2.545 -0.935 -23.757 1.00 44.28 122 SER A O 1
ATOM 959 N N . ASN A 1 123 ? -3.587 -0.236 -25.617 1.00 43.88 123 ASN A N 1
ATOM 960 C CA . ASN A 1 123 ? -4.920 -0.672 -25.195 1.00 43.88 123 ASN A CA 1
ATOM 961 C C . ASN A 1 123 ? -5.223 -2.148 -25.526 1.00 43.88 123 ASN A C 1
ATOM 963 O O . ASN A 1 123 ? -6.284 -2.635 -25.151 1.00 43.88 123 ASN A O 1
ATOM 967 N N . ASP A 1 124 ? -4.291 -2.887 -26.142 1.00 42.53 124 ASP A N 1
ATOM 968 C CA . ASP A 1 124 ? -4.582 -4.228 -26.677 1.00 42.53 124 ASP A CA 1
ATOM 969 C C . ASP A 1 124 ? -3.857 -5.397 -25.981 1.00 42.53 124 ASP A C 1
ATOM 971 O O . ASP A 1 124 ? -4.110 -6.550 -26.321 1.00 42.53 124 ASP A O 1
ATOM 975 N N . GLN A 1 125 ? -2.986 -5.164 -24.988 1.00 43.50 125 GLN A N 1
ATOM 976 C CA . GLN A 1 125 ? -2.100 -6.237 -24.494 1.00 43.50 125 GLN A CA 1
ATOM 977 C C . GLN A 1 125 ? -2.562 -6.956 -23.209 1.00 43.50 125 GLN A C 1
ATOM 979 O O . GLN A 1 125 ? -2.109 -8.068 -22.945 1.00 43.50 125 GLN A O 1
ATOM 984 N N . TRP A 1 126 ? -3.476 -6.390 -22.410 1.00 42.97 126 TRP A N 1
ATOM 985 C CA . TRP A 1 126 ? -3.766 -6.921 -21.063 1.00 42.97 126 TRP A CA 1
ATOM 986 C C . TRP A 1 126 ? -4.953 -7.900 -20.979 1.00 42.97 126 TRP A C 1
ATOM 988 O O . TRP A 1 126 ? -5.120 -8.577 -19.969 1.00 42.97 126 TRP A O 1
ATOM 998 N N . ARG A 1 127 ? -5.764 -8.047 -22.037 1.00 37.16 127 ARG A N 1
ATOM 999 C CA . ARG A 1 127 ? -6.974 -8.901 -22.020 1.00 37.16 127 ARG A CA 1
ATOM 1000 C C . ARG A 1 127 ? -6.716 -10.413 -22.127 1.00 37.16 127 ARG A C 1
ATOM 1002 O O . ARG A 1 127 ? -7.682 -11.168 -22.162 1.00 37.16 127 ARG A O 1
ATOM 1009 N N . ALA A 1 128 ? -5.464 -10.870 -22.199 1.00 35.47 128 ALA A N 1
ATOM 1010 C CA . ALA A 1 128 ? -5.164 -12.234 -22.646 1.00 35.47 128 ALA A CA 1
ATOM 1011 C C . ALA A 1 128 ? -4.680 -13.239 -21.580 1.00 35.47 128 ALA A C 1
ATOM 1013 O O . ALA A 1 128 ? -4.444 -14.383 -21.958 1.00 35.47 128 ALA A O 1
ATOM 1014 N N . LYS A 1 129 ? -4.507 -12.898 -20.292 1.00 37.94 129 LYS A N 1
ATOM 1015 C CA . LYS A 1 129 ? -3.962 -13.866 -19.308 1.00 37.94 129 LYS A CA 1
ATOM 1016 C C . LYS A 1 129 ? -4.459 -13.676 -17.869 1.00 37.94 129 LYS A C 1
ATOM 1018 O O . LYS A 1 129 ? -3.662 -13.439 -16.969 1.00 37.94 129 LYS A O 1
ATOM 1023 N N . VAL A 1 130 ? -5.762 -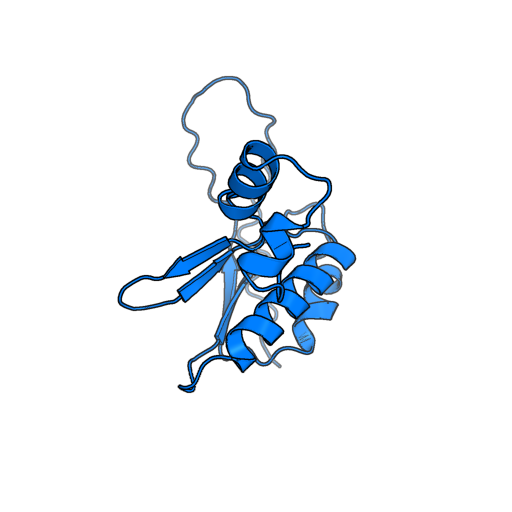13.809 -17.638 1.00 36.75 130 VAL A N 1
ATOM 1024 C CA . VAL A 1 130 ? -6.289 -14.030 -16.279 1.00 36.75 130 VAL A CA 1
ATOM 1025 C C . VAL A 1 130 ? -7.058 -15.345 -16.279 1.00 36.75 130 VAL A C 1
ATOM 1027 O O . VAL A 1 130 ? -8.275 -15.349 -16.374 1.00 36.75 130 VAL A O 1
ATOM 1030 N N . ASP A 1 131 ? -6.304 -16.441 -16.227 1.00 34.75 131 ASP A N 1
ATOM 1031 C CA . ASP A 1 131 ? -6.764 -17.772 -15.825 1.00 34.75 131 ASP A CA 1
ATOM 1032 C C . ASP A 1 131 ? -5.662 -18.370 -14.934 1.00 34.75 131 ASP A C 1
ATOM 1034 O O . ASP A 1 131 ? -4.675 -18.916 -15.434 1.00 34.75 131 ASP A O 1
ATOM 1038 N N . MET A 1 132 ? -5.809 -18.204 -13.617 1.00 34.81 132 MET A N 1
ATOM 1039 C CA . MET A 1 132 ? -5.208 -19.035 -12.565 1.00 34.81 132 MET A CA 1
ATOM 1040 C C . MET A 1 132 ? -6.161 -19.095 -11.377 1.00 34.81 132 MET A C 1
ATOM 1042 O O . MET A 1 132 ? -6.695 -18.024 -11.008 1.00 34.81 132 MET A O 1
#